Protein AF-A0A433ZZQ8-F1 (afdb_monomer)

Sequence (113 aa):
LVGGAIDGLVFSSAPEEPLIQMLLRTPGIRLVDFPQAEAYTRRLPFLSHVVLPRGIVDLASDNPSRDHRLIAPTATMVAREDLHPALVDLLVQAASQIHGGTGWFQQQGQFPS

Structure (mmCIF, N/CA/C/O backbone):
data_AF-A0A433ZZQ8-F1
#
_entry.id   AF-A0A433ZZQ8-F1
#
loop_
_atom_site.group_PDB
_atom_site.id
_atom_site.type_symbol
_atom_site.label_atom_id
_atom_site.label_alt_id
_atom_site.label_comp_id
_atom_site.label_asym_id
_atom_site.label_entity_id
_atom_site.label_seq_id
_atom_site.pdbx_PDB_ins_code
_atom_site.Cartn_x
_atom_site.Cartn_y
_atom_site.Cartn_z
_atom_sit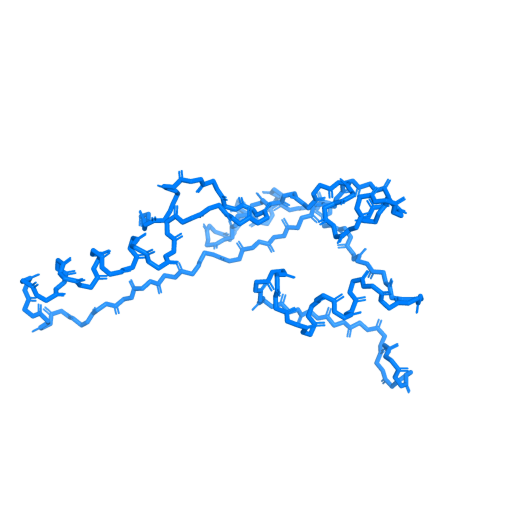e.occupancy
_atom_site.B_iso_or_equiv
_atom_site.auth_seq_id
_atom_site.auth_comp_id
_atom_site.auth_asym_id
_atom_site.auth_atom_id
_atom_site.pdbx_PDB_model_num
ATOM 1 N N . LEU A 1 1 ? 2.299 -11.379 -18.005 1.00 74.88 1 LEU A N 1
ATOM 2 C CA . LEU A 1 1 ? 3.167 -10.950 -16.894 1.00 74.88 1 LEU A CA 1
ATOM 3 C C . LEU A 1 1 ? 4.418 -11.816 -16.858 1.00 74.88 1 LEU A C 1
ATOM 5 O O . LEU A 1 1 ? 5.330 -11.428 -17.560 1.00 74.88 1 LEU A O 1
ATOM 9 N N . VAL A 1 2 ? 4.478 -12.994 -16.224 1.00 85.56 2 VAL A N 1
ATOM 10 C CA . VAL A 1 2 ? 5.682 -13.864 -16.354 1.00 85.56 2 VAL A CA 1
ATOM 11 C C . VAL A 1 2 ? 5.545 -14.884 -17.494 1.00 85.56 2 VAL A C 1
ATOM 13 O O . VAL A 1 2 ? 6.438 -15.013 -18.318 1.00 85.56 2 VAL A O 1
ATOM 16 N N . GLY A 1 3 ? 4.388 -15.541 -17.615 1.00 87.31 3 GLY A N 1
ATOM 17 C CA . GLY A 1 3 ? 4.091 -16.481 -18.712 1.00 87.31 3 GLY A CA 1
ATOM 18 C C . GLY A 1 3 ? 3.349 -15.872 -19.909 1.00 87.31 3 GLY A C 1
ATOM 19 O O . GLY A 1 3 ? 2.768 -16.606 -20.694 1.00 87.31 3 GLY A O 1
ATOM 20 N N . GLY A 1 4 ? 3.268 -14.540 -20.010 1.00 88.81 4 GLY A N 1
ATOM 21 C CA . GLY A 1 4 ? 2.613 -13.853 -21.140 1.00 88.81 4 GLY A CA 1
ATOM 22 C C . GLY A 1 4 ? 1.076 -13.925 -21.227 1.00 88.81 4 GLY A C 1
ATOM 23 O O . GLY A 1 4 ? 0.509 -13.248 -22.067 1.00 88.81 4 GLY A O 1
ATOM 24 N N . ALA A 1 5 ? 0.386 -14.670 -20.356 1.00 94.12 5 ALA A N 1
ATOM 25 C CA . ALA A 1 5 ? -1.069 -14.884 -20.468 1.00 94.12 5 ALA A CA 1
ATOM 26 C C . ALA A 1 5 ? -1.972 -13.719 -19.998 1.00 94.12 5 ALA A C 1
ATOM 28 O O . ALA A 1 5 ? -3.171 -13.736 -20.250 1.00 94.12 5 ALA A O 1
ATOM 29 N N . ILE A 1 6 ? -1.417 -12.741 -19.277 1.00 93.62 6 ILE A N 1
ATOM 30 C CA . ILE A 1 6 ? -2.132 -11.555 -18.774 1.00 93.62 6 ILE A CA 1
ATOM 31 C C . ILE A 1 6 ? -1.258 -10.311 -18.944 1.00 93.62 6 ILE A C 1
ATOM 33 O O . ILE A 1 6 ? -0.047 -10.391 -18.728 1.00 93.62 6 ILE A O 1
ATOM 37 N N . ASP A 1 7 ? -1.854 -9.167 -19.262 1.00 91.75 7 ASP A N 1
ATOM 38 C CA . ASP A 1 7 ? -1.112 -7.924 -19.541 1.00 91.75 7 ASP A CA 1
ATOM 39 C C . ASP A 1 7 ? -1.003 -6.988 -18.333 1.00 91.75 7 ASP A C 1
ATOM 41 O O . ASP A 1 7 ? -0.099 -6.158 -18.259 1.00 91.75 7 ASP A O 1
ATOM 45 N N . GLY A 1 8 ? -1.900 -7.140 -17.359 1.00 93.12 8 GLY A N 1
ATOM 46 C CA . GLY A 1 8 ? -1.970 -6.294 -16.175 1.00 93.12 8 GLY A CA 1
ATOM 47 C C . GLY A 1 8 ? -2.449 -7.066 -14.956 1.00 93.12 8 GLY A C 1
ATOM 48 O O . GLY A 1 8 ? -3.117 -8.093 -15.067 1.00 93.12 8 GLY A O 1
ATOM 49 N N . LEU A 1 9 ? -2.072 -6.565 -13.786 1.00 92.75 9 LEU A N 1
ATOM 50 C CA . LEU A 1 9 ? -2.426 -7.138 -12.498 1.00 92.75 9 LEU A CA 1
ATOM 51 C C . LEU A 1 9 ? -2.522 -6.018 -11.472 1.00 92.75 9 LEU A C 1
ATOM 53 O O . LEU A 1 9 ? -1.679 -5.123 -11.447 1.00 92.75 9 LEU A O 1
ATOM 57 N N . VAL A 1 10 ? -3.553 -6.083 -10.637 1.00 91.69 10 VAL A N 1
ATOM 58 C CA . VAL A 1 10 ? -3.759 -5.167 -9.517 1.00 91.69 10 VAL A CA 1
ATOM 59 C C . VAL A 1 10 ? -3.743 -6.000 -8.244 1.00 91.69 10 VAL A C 1
ATOM 61 O O . VAL A 1 10 ? -4.491 -6.969 -8.134 1.00 91.69 10 VAL A O 1
ATOM 64 N N . PHE A 1 11 ? -2.896 -5.619 -7.293 1.00 89.06 11 PHE A N 1
ATOM 65 C CA . PHE A 1 11 ? -2.822 -6.233 -5.973 1.00 89.06 11 PHE A CA 1
ATOM 66 C C . PHE A 1 11 ? -2.989 -5.175 -4.889 1.00 89.06 11 PHE A C 1
ATOM 68 O O . PHE A 1 11 ? -2.459 -4.073 -5.001 1.00 89.06 11 PHE A O 1
ATOM 75 N N . SER A 1 12 ? -3.682 -5.552 -3.818 1.00 88.38 12 SER A N 1
ATOM 76 C CA . SER A 1 12 ? -3.694 -4.828 -2.550 1.00 88.38 12 SER A CA 1
ATOM 77 C C . SER A 1 12 ? -2.923 -5.668 -1.537 1.00 88.38 12 SER A C 1
ATOM 79 O O . SER A 1 12 ? -3.501 -6.543 -0.898 1.00 88.38 12 SER A O 1
ATOM 81 N N . SER A 1 13 ? -1.610 -5.461 -1.462 1.00 87.69 13 SER A N 1
ATOM 82 C CA . SER A 1 13 ? -0.696 -6.230 -0.612 1.00 87.69 13 SER A CA 1
ATOM 83 C C . SER A 1 13 ? 0.450 -5.344 -0.132 1.00 87.69 13 SER A C 1
ATOM 85 O O . SER A 1 13 ? 0.735 -4.319 -0.755 1.00 87.69 13 SER A O 1
ATOM 87 N N . ALA A 1 14 ? 1.121 -5.746 0.949 1.00 86.50 1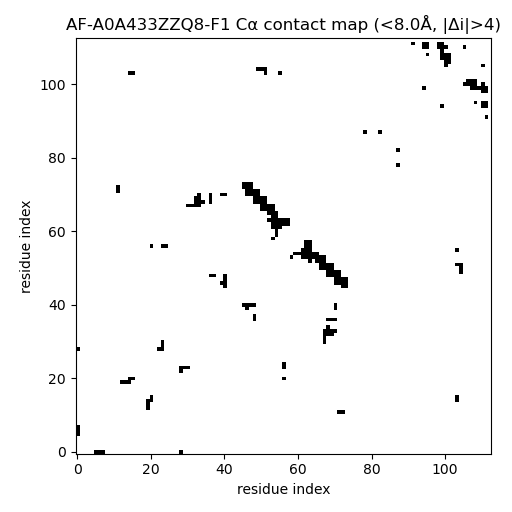4 ALA A N 1
ATOM 88 C CA . ALA A 1 14 ? 2.337 -5.077 1.394 1.00 86.50 14 ALA A CA 1
ATOM 89 C C . ALA A 1 14 ? 3.433 -5.193 0.317 1.00 86.50 14 ALA A C 1
ATOM 91 O O . ALA A 1 14 ? 3.552 -6.246 -0.323 1.00 86.50 14 ALA A O 1
ATOM 92 N N . PRO A 1 15 ? 4.220 -4.132 0.079 1.00 86.62 15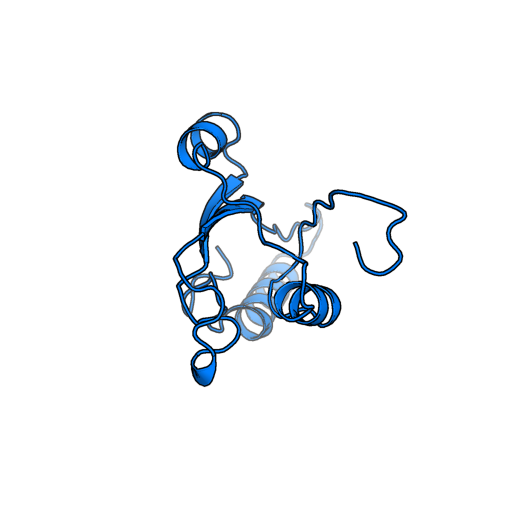 PRO A N 1
ATOM 93 C CA . PRO A 1 15 ? 5.237 -4.155 -0.962 1.00 86.62 15 PRO A CA 1
ATOM 94 C C . PRO A 1 15 ? 6.401 -5.103 -0.640 1.00 86.62 15 PRO A C 1
ATOM 96 O O . PRO A 1 15 ? 7.078 -5.567 -1.554 1.00 86.62 15 PRO A O 1
ATOM 99 N N . GLU A 1 16 ? 6.618 -5.435 0.632 1.00 84.88 16 GLU A N 1
ATOM 100 C CA . GLU A 1 16 ? 7.661 -6.347 1.104 1.00 84.88 16 GLU A CA 1
ATOM 101 C C . GLU A 1 16 ? 7.322 -7.835 0.881 1.00 84.88 16 GLU A C 1
ATOM 103 O O . GLU A 1 16 ? 8.204 -8.685 0.997 1.00 84.88 16 GLU A O 1
ATOM 108 N N . GLU A 1 17 ? 6.077 -8.166 0.517 1.00 91.44 17 GLU A N 1
ATOM 109 C CA . GLU A 1 17 ? 5.655 -9.548 0.267 1.00 91.44 17 GLU A CA 1
ATOM 110 C C . GLU A 1 17 ? 6.474 -10.206 -0.861 1.00 91.44 17 GLU A C 1
ATOM 112 O O . GLU A 1 17 ? 6.689 -9.577 -1.907 1.00 91.44 17 GLU A O 1
ATOM 117 N N . PRO A 1 18 ? 6.889 -11.487 -0.731 1.00 93.50 18 PRO A N 1
ATOM 118 C CA . PRO A 1 18 ? 7.807 -12.127 -1.677 1.00 93.50 18 PRO A CA 1
ATOM 119 C C . PRO A 1 18 ? 7.334 -12.089 -3.133 1.00 93.50 18 PRO A C 1
ATOM 121 O O . PRO A 1 18 ? 8.135 -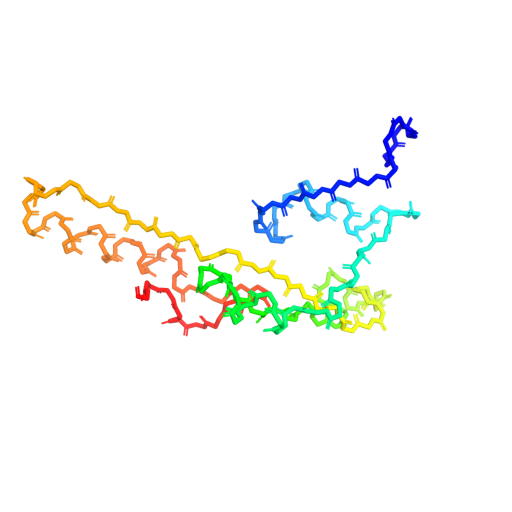11.887 -4.047 1.00 93.50 18 PRO A O 1
ATOM 124 N N . LEU A 1 19 ? 6.025 -12.241 -3.362 1.00 93.38 19 LEU A N 1
ATOM 125 C CA . LEU A 1 19 ? 5.442 -12.151 -4.700 1.00 93.38 19 LEU A CA 1
ATOM 126 C C . LEU A 1 19 ? 5.587 -10.740 -5.289 1.00 93.38 19 LEU A C 1
ATOM 128 O O . LEU A 1 19 ? 5.936 -10.599 -6.461 1.00 93.38 19 LEU A O 1
ATOM 132 N N . ILE A 1 20 ? 5.338 -9.699 -4.490 1.00 93.88 20 ILE A N 1
ATOM 133 C CA . ILE A 1 20 ? 5.443 -8.307 -4.939 1.00 93.88 20 ILE A CA 1
ATOM 134 C C . ILE A 1 20 ? 6.907 -7.953 -5.212 1.00 93.88 20 ILE A C 1
ATOM 136 O O . ILE A 1 20 ? 7.209 -7.408 -6.273 1.00 93.88 20 ILE A O 1
ATOM 140 N N . GLN A 1 21 ? 7.827 -8.364 -4.334 1.00 93.19 21 GLN A N 1
ATOM 141 C CA . GLN A 1 21 ? 9.272 -8.216 -4.539 1.00 93.19 21 GLN A CA 1
ATOM 142 C C . GLN A 1 21 ? 9.748 -8.880 -5.831 1.00 93.19 21 GLN A C 1
ATOM 144 O O . GLN A 1 21 ? 10.475 -8.268 -6.615 1.00 93.19 21 GLN A O 1
ATOM 149 N N . MET A 1 22 ? 9.312 -10.118 -6.079 1.00 95.00 22 MET A N 1
ATOM 150 C CA . MET A 1 22 ? 9.629 -10.834 -7.311 1.00 95.00 22 MET A CA 1
ATOM 151 C C . MET A 1 22 ? 9.144 -10.047 -8.534 1.00 95.00 22 MET A C 1
ATOM 153 O O . MET A 1 22 ? 9.921 -9.834 -9.464 1.00 95.00 22 MET A O 1
ATOM 157 N N . LEU A 1 23 ? 7.894 -9.572 -8.540 1.00 94.25 23 LEU A N 1
ATOM 158 C CA . LEU A 1 23 ? 7.335 -8.819 -9.668 1.00 94.25 23 LEU A CA 1
ATOM 159 C C . LEU A 1 23 ? 8.062 -7.486 -9.903 1.00 94.25 23 LEU A C 1
ATOM 161 O O . LEU A 1 23 ? 8.385 -7.182 -11.048 1.00 94.25 23 LEU A O 1
ATOM 165 N N . LEU A 1 24 ? 8.373 -6.727 -8.846 1.00 93.50 24 LEU A N 1
ATOM 166 C CA . LEU A 1 24 ? 9.096 -5.447 -8.936 1.00 93.50 24 LEU A CA 1
ATOM 167 C C . LEU A 1 24 ? 10.545 -5.598 -9.432 1.00 93.50 24 LEU A C 1
ATOM 169 O O . LEU A 1 24 ? 11.125 -4.639 -9.943 1.00 93.50 24 LEU A O 1
ATOM 173 N N . ARG A 1 25 ? 11.133 -6.793 -9.293 1.00 94.00 25 ARG A N 1
ATOM 174 C CA . ARG A 1 25 ? 12.487 -7.122 -9.769 1.00 94.00 25 ARG A CA 1
ATOM 175 C C . ARG A 1 25 ? 12.502 -7.880 -11.100 1.00 94.00 25 ARG A C 1
ATOM 177 O O . ARG A 1 25 ? 13.573 -8.068 -11.671 1.00 94.00 25 ARG A O 1
ATOM 184 N N . THR A 1 26 ? 11.353 -8.334 -11.600 1.00 94.56 26 THR A N 1
ATOM 185 C CA . THR A 1 26 ? 11.292 -9.137 -12.828 1.00 94.56 26 THR A CA 1
ATOM 186 C C . THR A 1 26 ? 11.477 -8.244 -14.060 1.00 94.56 26 THR A C 1
ATOM 188 O O . THR A 1 26 ? 10.668 -7.338 -14.282 1.00 94.56 26 THR A O 1
ATOM 191 N N . PRO A 1 27 ? 12.482 -8.507 -14.918 1.00 90.38 27 PRO A N 1
ATOM 192 C CA . PRO A 1 27 ? 12.674 -7.744 -16.146 1.00 90.38 27 PRO A CA 1
ATOM 193 C C . PRO A 1 27 ? 11.433 -7.760 -17.044 1.00 90.38 27 PRO A C 1
ATOM 195 O O . PRO A 1 27 ? 10.784 -8.788 -17.224 1.00 90.38 27 PRO A O 1
ATOM 198 N N . GLY A 1 28 ? 11.105 -6.608 -17.627 1.00 90.44 28 GLY A N 1
ATOM 199 C CA . GLY A 1 28 ? 9.932 -6.450 -18.493 1.00 90.44 28 GLY A CA 1
ATOM 200 C C . GLY A 1 28 ? 8.616 -6.200 -17.749 1.00 90.44 28 GLY A C 1
ATOM 201 O O . GLY A 1 28 ? 7.660 -5.743 -18.377 1.00 90.44 28 GLY A O 1
ATOM 202 N N . ILE A 1 29 ? 8.568 -6.401 -16.428 1.00 93.44 29 ILE A N 1
ATOM 203 C CA . ILE A 1 29 ? 7.446 -5.966 -15.589 1.00 93.44 29 ILE A CA 1
ATOM 204 C C . ILE A 1 29 ? 7.675 -4.512 -15.182 1.00 93.44 29 ILE A C 1
ATOM 206 O O . ILE A 1 29 ? 8.786 -4.105 -14.851 1.00 93.44 29 ILE A O 1
ATOM 210 N N . ARG A 1 30 ? 6.619 -3.699 -15.251 1.00 91.12 30 ARG A N 1
ATOM 211 C CA . ARG A 1 30 ? 6.665 -2.283 -14.882 1.00 91.12 30 ARG A CA 1
ATOM 212 C C . ARG A 1 30 ? 5.538 -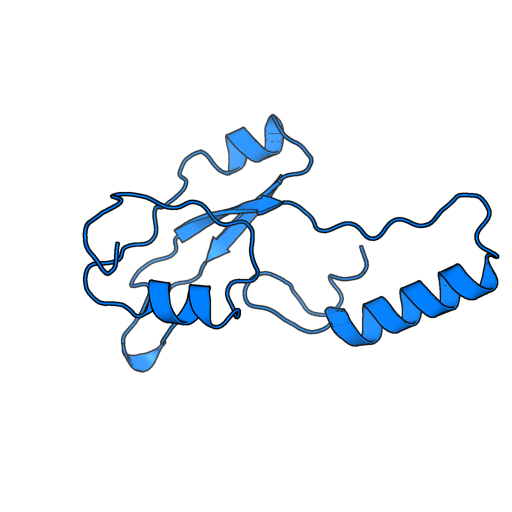1.951 -13.927 1.00 91.12 30 ARG A C 1
ATOM 214 O O . ARG A 1 30 ? 4.404 -2.382 -14.130 1.00 91.12 30 ARG A O 1
ATOM 221 N N . LEU A 1 31 ? 5.858 -1.134 -12.932 1.00 93.25 31 LEU A N 1
ATOM 222 C CA . LEU A 1 31 ? 4.867 -0.554 -12.045 1.00 93.25 31 LEU A CA 1
ATOM 223 C C . LEU A 1 31 ? 4.123 0.578 -12.764 1.00 93.25 31 LEU A C 1
ATOM 225 O O . LEU A 1 31 ? 4.736 1.455 -13.380 1.00 93.25 31 LEU A O 1
ATOM 229 N N . VAL A 1 32 ? 2.796 0.561 -12.682 1.00 93.19 32 VAL A N 1
ATOM 230 C CA . VAL A 1 32 ? 1.948 1.634 -13.209 1.00 93.19 32 VAL A CA 1
ATOM 231 C C . VAL A 1 32 ? 1.896 2.763 -12.182 1.00 93.19 32 VAL A C 1
ATOM 233 O O . VAL A 1 32 ? 1.629 2.538 -11.008 1.00 93.19 32 VAL A O 1
ATOM 236 N N . ASP A 1 33 ? 2.188 3.980 -12.631 1.00 95.19 33 ASP A N 1
ATOM 237 C CA . ASP A 1 33 ? 2.007 5.204 -11.844 1.00 95.19 33 ASP A CA 1
ATOM 238 C C . ASP A 1 33 ? 0.518 5.581 -11.819 1.00 95.19 33 ASP A C 1
ATOM 240 O O . ASP A 1 33 ? -0.188 5.332 -12.798 1.00 95.19 33 ASP A O 1
ATOM 244 N N . PHE A 1 34 ? 0.043 6.188 -10.731 1.00 95.81 34 PHE A N 1
ATOM 245 C CA . PHE A 1 34 ? -1.363 6.536 -10.511 1.00 95.81 34 PHE A CA 1
ATOM 246 C C . PHE A 1 34 ? -1.529 8.068 -10.430 1.00 95.81 34 PHE A C 1
ATOM 248 O O . PHE A 1 34 ? -1.591 8.637 -9.337 1.00 95.81 34 PHE A O 1
ATOM 255 N N . PRO A 1 35 ? -1.594 8.794 -11.569 1.00 96.50 35 PRO A N 1
ATOM 256 C CA . PRO A 1 35 ? -1.536 10.257 -11.577 1.00 96.50 35 PRO A CA 1
ATOM 257 C C . PRO A 1 35 ? -2.692 10.925 -10.836 1.00 96.50 35 PRO A C 1
ATOM 259 O O . PRO A 1 35 ? -2.530 12.017 -10.302 1.00 96.50 35 PRO A O 1
ATOM 262 N N . GLN A 1 36 ? -3.858 10.275 -10.806 1.00 96.94 36 GLN A N 1
ATOM 263 C CA . GLN A 1 36 ? -5.052 10.782 -10.138 1.00 96.94 36 GLN A CA 1
ATOM 264 C C . GLN A 1 36 ? -5.169 10.340 -8.670 1.00 96.94 36 GLN A C 1
ATOM 266 O O . GLN A 1 36 ? -6.261 10.464 -8.118 1.00 96.94 36 GLN A O 1
ATOM 271 N N . ALA A 1 37 ? -4.110 9.826 -8.031 1.00 96.50 37 ALA A N 1
ATOM 272 C CA . ALA A 1 37 ? -4.181 9.283 -6.668 1.00 96.50 37 ALA A CA 1
ATOM 273 C C . ALA A 1 37 ? -4.926 10.213 -5.690 1.00 96.50 37 ALA A C 1
ATOM 275 O O . ALA A 1 37 ? -5.869 9.777 -5.036 1.00 96.50 37 ALA A O 1
ATOM 276 N N . GLU A 1 38 ? -4.622 11.514 -5.684 1.00 96.12 38 GLU A N 1
ATOM 277 C CA . GLU A 1 38 ? -5.321 12.493 -4.834 1.00 96.12 38 GLU A CA 1
ATOM 278 C C . GLU A 1 38 ? -6.816 12.661 -5.149 1.00 96.12 38 GLU A C 1
ATOM 280 O O . GLU A 1 38 ? -7.632 12.885 -4.257 1.00 96.12 38 GLU A O 1
ATOM 285 N N . ALA A 1 39 ? -7.215 12.571 -6.419 1.00 97.62 39 ALA A N 1
ATOM 286 C CA . ALA A 1 39 ? -8.629 12.653 -6.777 1.00 97.62 39 ALA A CA 1
ATOM 287 C C . ALA A 1 39 ? -9.392 11.417 -6.277 1.00 97.62 39 ALA A C 1
ATOM 289 O O . ALA A 1 39 ? -10.545 11.530 -5.854 1.00 97.62 39 ALA A O 1
ATOM 290 N N . TYR A 1 40 ? -8.740 10.250 -6.295 1.00 95.75 40 TYR A N 1
ATOM 291 C CA . TYR A 1 40 ? -9.301 9.018 -5.751 1.00 95.75 40 TYR A CA 1
ATOM 292 C C . TYR A 1 40 ? -9.464 9.094 -4.236 1.00 95.75 40 TYR A C 1
ATOM 294 O O . TYR A 1 40 ? -10.549 8.777 -3.761 1.00 95.75 40 TYR A O 1
ATOM 302 N N . THR A 1 41 ? -8.473 9.579 -3.483 1.00 94.88 41 THR A N 1
ATOM 303 C CA . THR A 1 41 ? -8.591 9.686 -2.014 1.00 94.88 41 THR A CA 1
ATOM 304 C C . THR A 1 41 ? -9.697 10.646 -1.576 1.00 94.88 41 THR A C 1
ATOM 306 O O . THR A 1 41 ? -10.373 10.402 -0.581 1.00 94.88 41 THR A O 1
ATOM 309 N N . ARG A 1 42 ? -9.969 11.704 -2.352 1.00 95.50 42 ARG A N 1
ATOM 310 C CA . ARG A 1 42 ? -11.103 12.611 -2.092 1.00 95.50 42 ARG A CA 1
ATOM 311 C C . ARG A 1 42 ? -12.469 11.977 -2.358 1.00 95.50 42 ARG A C 1
ATOM 313 O O . ARG A 1 42 ? -13.451 12.378 -1.742 1.00 95.50 42 ARG A O 1
ATOM 320 N N . ARG A 1 43 ? -12.555 11.037 -3.305 1.00 96.88 43 ARG A N 1
ATOM 321 C CA . ARG A 1 43 ? -13.807 10.339 -3.655 1.00 96.88 43 ARG A CA 1
ATOM 322 C C . ARG A 1 43 ? -14.034 9.071 -2.840 1.00 96.88 43 ARG A C 1
ATOM 324 O O . ARG A 1 43 ? -15.179 8.691 -2.629 1.00 96.88 43 ARG A O 1
ATOM 331 N N . LEU A 1 44 ? -12.956 8.424 -2.417 1.00 95.38 44 LEU A N 1
ATOM 332 C CA . LEU A 1 44 ? -12.936 7.161 -1.692 1.00 95.38 44 LEU A CA 1
ATOM 333 C C . LEU A 1 44 ? -12.098 7.360 -0.419 1.00 95.38 44 LEU A C 1
ATOM 335 O O . LEU A 1 44 ? -10.900 7.084 -0.436 1.00 95.38 44 LEU A O 1
ATOM 339 N N . PRO A 1 45 ? -12.709 7.838 0.683 1.00 90.06 45 PRO A N 1
ATOM 340 C CA . PRO A 1 45 ? -11.985 8.232 1.899 1.00 90.06 45 PRO A CA 1
ATOM 341 C C . PRO A 1 45 ? -11.216 7.105 2.602 1.00 90.06 45 PRO A C 1
ATOM 343 O O . PRO A 1 45 ? -10.385 7.374 3.459 1.00 90.06 45 PRO A O 1
ATOM 346 N N . PHE A 1 46 ? -11.488 5.845 2.254 1.00 89.12 46 PHE A N 1
ATOM 347 C CA . PHE A 1 46 ? -10.749 4.679 2.748 1.00 89.12 46 PHE A CA 1
ATOM 348 C C . PHE A 1 46 ? -9.418 4.442 2.012 1.00 89.12 46 PHE A C 1
ATOM 350 O O . PHE A 1 46 ? -8.678 3.522 2.361 1.00 89.12 46 PHE A O 1
ATOM 357 N N . LEU A 1 47 ? -9.129 5.225 0.967 1.00 93.00 47 LEU A N 1
ATOM 358 C CA . LEU A 1 47 ? -7.853 5.209 0.264 1.00 93.00 47 LEU A CA 1
ATOM 359 C C . LEU A 1 47 ? -6.943 6.325 0.769 1.00 93.00 47 LEU A C 1
ATOM 361 O O . LEU A 1 47 ? -7.363 7.462 0.983 1.00 93.00 47 LEU A O 1
ATOM 365 N N . SER A 1 48 ? -5.659 6.007 0.832 1.00 91.31 48 SER A N 1
ATOM 366 C CA . SER A 1 48 ? -4.567 6.948 1.036 1.00 91.31 48 SER A CA 1
ATOM 367 C C . SER A 1 48 ? -3.748 7.097 -0.247 1.00 91.31 48 SER A C 1
ATOM 369 O O . SER A 1 48 ? -3.667 6.178 -1.066 1.00 91.31 48 SER A O 1
ATOM 371 N N . HIS A 1 49 ? -3.157 8.276 -0.434 1.00 94.19 49 HIS A N 1
ATOM 372 C CA . HIS A 1 49 ? -2.166 8.517 -1.476 1.00 94.19 49 HIS A CA 1
ATOM 373 C C . HIS A 1 49 ? -0.807 8.187 -0.871 1.00 94.19 49 HIS A C 1
ATOM 375 O O . HIS A 1 49 ? -0.415 8.798 0.122 1.00 94.19 49 HIS A O 1
ATOM 381 N N . VAL A 1 50 ? -0.108 7.226 -1.468 1.00 93.06 50 VAL A N 1
ATOM 382 C CA . VAL A 1 50 ? 1.248 6.851 -1.064 1.00 93.06 50 VAL A CA 1
ATOM 383 C C . VAL A 1 50 ? 2.194 6.997 -2.243 1.00 93.06 50 VAL A C 1
ATOM 385 O O . VAL A 1 50 ? 1.802 6.843 -3.402 1.00 93.06 50 VAL A O 1
ATOM 388 N N . VAL A 1 51 ? 3.450 7.302 -1.942 1.00 94.31 51 VAL A N 1
ATOM 389 C CA . VAL A 1 51 ? 4.516 7.400 -2.937 1.00 94.31 51 VAL A CA 1
ATOM 390 C C . VAL A 1 51 ? 5.490 6.264 -2.684 1.00 94.31 51 VAL A C 1
ATOM 392 O O . VAL A 1 51 ? 5.952 6.100 -1.560 1.00 94.31 51 VAL A O 1
ATOM 395 N N . LEU A 1 52 ? 5.788 5.484 -3.721 1.00 94.44 52 LEU A N 1
ATOM 396 C CA . LEU A 1 52 ? 6.892 4.532 -3.725 1.00 94.44 52 LEU A CA 1
ATOM 397 C C . LEU A 1 52 ? 8.155 5.281 -4.176 1.00 94.44 52 LEU A C 1
ATOM 399 O O . LEU A 1 52 ? 8.221 5.649 -5.355 1.00 94.44 52 LEU A O 1
ATOM 403 N N . PRO A 1 53 ? 9.126 5.536 -3.283 1.00 94.56 53 PRO A N 1
ATOM 404 C CA . PRO A 1 53 ? 10.294 6.339 -3.622 1.00 94.56 53 PRO A CA 1
ATOM 405 C C . PRO A 1 53 ? 11.223 5.636 -4.615 1.00 94.56 53 PRO A C 1
ATOM 407 O O . PRO A 1 53 ? 11.355 4.408 -4.615 1.00 94.56 53 PRO A O 1
ATOM 410 N N . ARG A 1 54 ? 11.925 6.429 -5.423 1.00 96.25 54 ARG A N 1
ATOM 411 C CA . ARG A 1 54 ? 13.036 5.980 -6.265 1.00 96.25 54 ARG A CA 1
ATOM 412 C C . ARG A 1 54 ? 14.041 5.146 -5.459 1.00 96.25 54 ARG A C 1
ATOM 414 O O . ARG A 1 54 ? 14.433 5.525 -4.359 1.00 96.25 54 ARG A O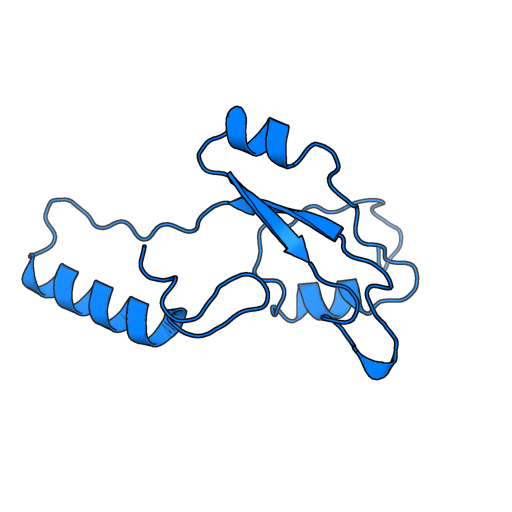 1
ATOM 421 N N . GLY A 1 55 ? 14.466 4.016 -6.019 1.00 95.12 55 GLY A N 1
ATOM 422 C CA . GLY A 1 55 ? 15.497 3.150 -5.442 1.00 95.12 55 GLY A CA 1
ATOM 423 C C . GLY A 1 55 ? 15.066 2.302 -4.239 1.00 95.12 55 GLY A C 1
ATOM 424 O O . GLY A 1 55 ? 15.878 1.526 -3.746 1.00 95.12 55 GLY A O 1
ATOM 425 N N . ILE A 1 56 ? 13.822 2.400 -3.749 1.00 93.88 56 ILE A N 1
ATOM 426 C CA . ILE A 1 56 ? 13.410 1.668 -2.536 1.00 93.88 56 ILE A CA 1
ATOM 427 C C . ILE A 1 56 ? 13.377 0.141 -2.722 1.00 93.88 56 ILE A C 1
ATOM 429 O O . ILE A 1 56 ? 13.574 -0.600 -1.763 1.00 93.88 56 ILE A O 1
ATOM 433 N N . VAL A 1 57 ? 13.15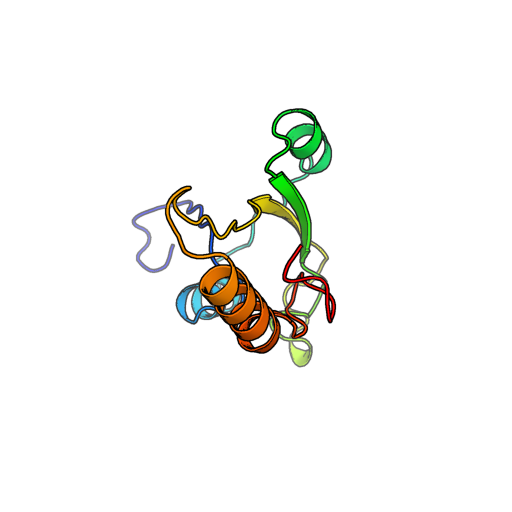4 -0.342 -3.952 1.00 93.50 57 VAL A N 1
ATOM 434 C CA . VAL A 1 57 ? 13.177 -1.783 -4.253 1.00 93.50 57 VAL A CA 1
ATOM 435 C C . VAL A 1 57 ? 14.617 -2.278 -4.272 1.00 93.50 57 VAL A C 1
ATOM 437 O O . VAL A 1 57 ? 14.928 -3.315 -3.690 1.00 93.50 57 VAL A O 1
ATOM 440 N N . ASP A 1 58 ? 15.496 -1.548 -4.952 1.00 92.94 58 ASP A N 1
ATOM 441 C CA . ASP A 1 58 ? 16.920 -1.839 -5.028 1.00 92.94 58 ASP A CA 1
ATOM 442 C C . ASP A 1 58 ? 17.697 -0.554 -5.335 1.00 92.94 58 ASP A C 1
ATOM 444 O O . ASP A 1 58 ? 17.705 -0.063 -6.465 1.00 92.94 58 ASP A O 1
ATOM 448 N N . LEU A 1 59 ? 18.367 -0.020 -4.313 1.00 94.62 59 LEU A N 1
ATOM 449 C CA . LEU A 1 59 ? 19.069 1.257 -4.399 1.00 94.62 59 LEU A CA 1
ATOM 450 C C . LEU A 1 59 ? 20.302 1.187 -5.306 1.00 94.62 59 LEU A C 1
ATOM 452 O O . LEU A 1 59 ? 20.630 2.167 -5.969 1.00 94.62 59 LEU A O 1
ATOM 456 N N . ALA A 1 60 ? 20.979 0.036 -5.356 1.00 96.00 60 ALA A N 1
ATOM 457 C CA . ALA A 1 60 ? 22.191 -0.133 -6.155 1.00 96.00 60 ALA A CA 1
ATOM 458 C C . ALA A 1 60 ? 21.881 -0.102 -7.656 1.00 96.00 60 ALA A C 1
ATOM 460 O O . ALA A 1 60 ? 22.647 0.457 -8.439 1.00 96.00 60 ALA A O 1
ATOM 461 N N . SER A 1 61 ? 20.746 -0.683 -8.042 1.00 94.75 61 SER A N 1
ATOM 462 C CA . SER A 1 61 ? 20.248 -0.657 -9.422 1.00 94.75 61 SER A CA 1
ATOM 463 C C . SER A 1 61 ? 19.352 0.543 -9.745 1.00 94.75 61 SER A C 1
ATOM 465 O O . SER A 1 61 ? 18.895 0.655 -10.881 1.00 94.75 61 SER A O 1
ATOM 467 N N . ASP A 1 62 ? 19.105 1.426 -8.771 1.00 95.12 62 ASP A N 1
ATOM 468 C CA . ASP A 1 62 ? 18.168 2.544 -8.885 1.00 95.12 62 ASP A CA 1
ATOM 469 C C . ASP A 1 62 ? 16.761 2.097 -9.328 1.00 95.12 62 ASP A C 1
ATOM 471 O O . ASP A 1 62 ? 16.170 2.628 -10.267 1.00 95.12 62 ASP A O 1
ATOM 475 N N . ASN A 1 63 ? 16.230 1.065 -8.669 1.00 93.56 63 ASN A N 1
ATOM 476 C CA . ASN A 1 63 ? 14.911 0.505 -8.947 1.00 93.56 63 ASN A CA 1
ATOM 477 C C . ASN A 1 63 ? 13.928 0.823 -7.800 1.00 93.56 63 ASN A C 1
ATOM 479 O O . ASN A 1 63 ? 14.213 0.482 -6.649 1.00 93.56 63 ASN A O 1
ATOM 483 N N . PRO A 1 64 ? 12.757 1.430 -8.069 1.00 94.56 64 PRO A N 1
ATOM 484 C CA . PRO A 1 64 ? 12.358 2.042 -9.340 1.00 94.56 64 PRO A CA 1
ATOM 485 C C . PRO A 1 64 ? 13.206 3.280 -9.653 1.00 94.56 64 PRO A C 1
ATOM 487 O O . PRO A 1 64 ? 13.664 3.953 -8.739 1.00 94.56 64 PRO A O 1
ATOM 490 N N . SER A 1 65 ? 13.364 3.630 -10.932 1.00 94.81 65 SER A N 1
ATOM 491 C CA . SER A 1 65 ? 14.224 4.751 -11.366 1.00 94.81 65 SER A CA 1
ATOM 492 C C . SER A 1 65 ? 13.608 6.140 -11.155 1.00 94.81 65 SER A C 1
ATOM 494 O O . SER A 1 65 ? 14.173 7.160 -11.553 1.00 94.81 65 SER A O 1
ATOM 496 N N . ARG A 1 66 ? 12.398 6.190 -10.593 1.00 95.81 66 ARG A N 1
ATOM 497 C CA . ARG A 1 66 ? 11.651 7.398 -10.241 1.00 95.81 66 ARG A CA 1
ATOM 498 C C . ARG A 1 66 ? 10.623 7.072 -9.167 1.00 95.81 66 ARG A C 1
ATOM 500 O O . ARG A 1 66 ? 10.269 5.910 -8.983 1.00 95.81 66 ARG A O 1
ATOM 507 N N . ASP A 1 67 ? 10.082 8.113 -8.555 1.00 96.56 67 ASP A N 1
ATOM 508 C CA . ASP A 1 67 ? 8.943 7.982 -7.659 1.00 96.56 67 ASP A CA 1
ATOM 509 C C . ASP A 1 67 ? 7.685 7.547 -8.429 1.00 96.56 67 ASP A C 1
ATOM 511 O O . ASP A 1 67 ? 7.414 8.018 -9.544 1.00 96.56 67 ASP A O 1
ATOM 515 N N . HIS A 1 68 ? 6.897 6.668 -7.814 1.00 96.25 68 HIS A N 1
ATOM 516 C CA . HIS A 1 68 ? 5.587 6.250 -8.310 1.00 96.25 68 HIS A CA 1
ATOM 517 C C . HIS A 1 68 ? 4.494 6.649 -7.324 1.00 96.25 68 HIS A C 1
ATOM 519 O O . HIS A 1 68 ? 4.567 6.320 -6.143 1.00 96.25 68 HIS A O 1
ATOM 525 N N . ARG A 1 69 ? 3.450 7.318 -7.817 1.00 96.69 69 ARG A N 1
ATOM 526 C CA . ARG A 1 69 ? 2.238 7.598 -7.042 1.00 96.69 69 ARG A CA 1
ATOM 527 C C . ARG A 1 69 ? 1.352 6.373 -7.086 1.00 96.69 69 ARG A C 1
ATOM 529 O O . ARG A 1 69 ? 1.138 5.805 -8.155 1.00 96.69 69 ARG A O 1
ATOM 536 N N . LEU A 1 70 ? 0.826 5.989 -5.937 1.00 95.31 70 LEU A N 1
ATOM 537 C CA . LEU A 1 70 ? -0.034 4.830 -5.771 1.00 95.31 70 LEU A CA 1
ATOM 538 C C . LEU A 1 70 ? -1.204 5.186 -4.853 1.00 95.31 70 LEU A C 1
ATOM 540 O O . LEU A 1 70 ? -1.221 6.218 -4.178 1.00 95.31 70 LEU A O 1
ATOM 544 N N . ILE A 1 71 ? -2.187 4.296 -4.823 1.00 94.38 71 ILE A N 1
ATOM 545 C CA . ILE A 1 71 ? -3.270 4.319 -3.845 1.00 94.38 71 ILE A CA 1
ATOM 546 C C . ILE A 1 71 ? -3.142 3.094 -2.949 1.00 94.38 71 ILE A C 1
ATOM 548 O O . ILE A 1 71 ? -2.853 2.001 -3.436 1.00 94.38 71 ILE A O 1
ATOM 552 N N . ALA A 1 72 ? -3.366 3.275 -1.653 1.00 92.06 72 ALA A N 1
ATOM 553 C CA . ALA A 1 72 ? -3.345 2.188 -0.684 1.00 92.06 72 ALA A CA 1
ATOM 554 C C . ALA A 1 72 ? -4.617 2.227 0.172 1.00 92.06 72 ALA A C 1
ATOM 556 O O . ALA A 1 72 ? -4.925 3.280 0.740 1.00 92.06 72 ALA A O 1
ATOM 557 N N . PRO A 1 73 ? -5.374 1.120 0.276 1.00 89.69 73 PRO A N 1
ATOM 558 C CA . PRO A 1 73 ? -6.434 1.026 1.266 1.00 89.69 73 PRO A CA 1
ATOM 559 C C . PRO A 1 73 ? -5.836 0.965 2.672 1.00 89.69 73 PRO A C 1
ATOM 561 O O . PRO A 1 73 ? -4.780 0.367 2.887 1.00 89.69 73 PRO A O 1
ATOM 564 N N . THR A 1 74 ? -6.531 1.554 3.639 1.00 78.88 74 THR A N 1
ATOM 565 C CA . THR A 1 74 ? -6.167 1.414 5.052 1.00 78.88 74 THR A CA 1
ATOM 566 C C . THR A 1 74 ? -6.632 0.052 5.562 1.00 78.88 74 THR A C 1
ATOM 568 O O . THR A 1 74 ? -7.822 -0.258 5.517 1.00 78.88 74 THR A O 1
ATOM 571 N N . ALA A 1 75 ? -5.703 -0.772 6.050 1.00 79.94 75 ALA A N 1
ATOM 572 C CA . ALA A 1 75 ? -6.054 -1.996 6.760 1.00 79.94 75 ALA A CA 1
ATOM 573 C C . ALA A 1 75 ? -6.627 -1.638 8.138 1.00 79.94 75 ALA A C 1
ATOM 575 O O . ALA A 1 75 ? -6.004 -0.898 8.898 1.00 79.94 75 ALA A O 1
ATOM 576 N N . THR A 1 76 ? -7.808 -2.162 8.465 1.00 82.12 76 THR A N 1
ATOM 577 C CA . THR A 1 76 ? -8.495 -1.881 9.731 1.00 82.12 76 THR A CA 1
ATOM 578 C C . THR A 1 76 ? -8.697 -3.172 10.509 1.00 82.12 76 THR A C 1
ATOM 580 O O . THR A 1 76 ? -9.215 -4.153 9.976 1.00 82.12 76 THR A O 1
ATOM 583 N N . MET A 1 77 ? -8.311 -3.164 11.785 1.00 86.81 77 MET A N 1
ATOM 584 C CA . MET A 1 77 ? -8.659 -4.223 12.727 1.00 86.81 77 MET A CA 1
ATOM 585 C C . MET A 1 77 ? -10.009 -3.892 13.359 1.00 86.81 77 MET A C 1
ATOM 587 O O . MET A 1 77 ? -10.207 -2.794 13.872 1.00 86.81 77 MET A O 1
ATOM 591 N N . VAL A 1 78 ? -10.937 -4.844 13.321 1.00 90.88 78 VAL A N 1
ATOM 592 C CA . VAL A 1 78 ? -12.276 -4.694 13.898 1.00 90.88 78 VAL A CA 1
ATOM 593 C C . VAL A 1 78 ? -12.519 -5.781 14.935 1.00 90.88 78 VAL A C 1
ATOM 595 O O . VAL A 1 78 ? -12.099 -6.926 14.763 1.00 90.88 78 VAL A O 1
ATOM 598 N N . ALA A 1 79 ? -13.205 -5.419 16.013 1.00 92.06 79 ALA A N 1
ATOM 599 C CA . ALA A 1 79 ? -13.636 -6.335 17.059 1.00 92.06 79 ALA A CA 1
ATOM 600 C C . ALA A 1 79 ? -15.165 -6.341 17.136 1.00 92.06 79 ALA A C 1
ATOM 602 O O . ALA A 1 79 ? -15.821 -5.371 16.758 1.00 92.06 79 ALA A O 1
ATOM 603 N N . ARG A 1 80 ? -15.736 -7.446 17.620 1.00 95.38 80 ARG A N 1
ATOM 604 C CA . ARG A 1 80 ? -17.169 -7.496 17.924 1.00 95.38 80 ARG A CA 1
ATOM 605 C C . ARG 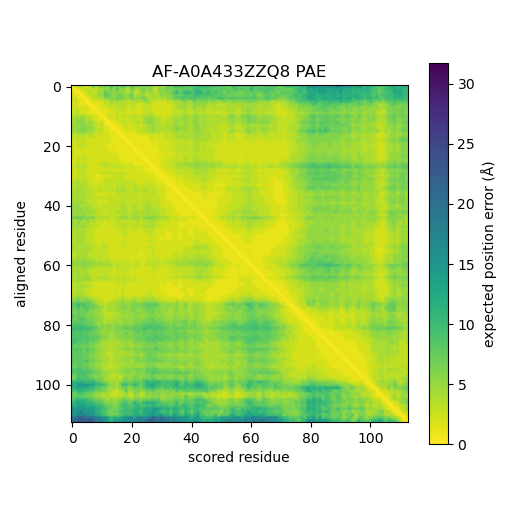A 1 80 ? -17.483 -6.598 19.118 1.00 95.38 80 ARG A C 1
ATOM 607 O O . ARG A 1 80 ? -16.656 -6.458 20.015 1.00 95.38 80 ARG A O 1
ATOM 614 N N . GLU A 1 81 ? -18.700 -6.065 19.147 1.00 94.81 81 GLU A N 1
ATOM 615 C CA . GLU A 1 81 ? -19.185 -5.201 20.233 1.00 94.81 81 GLU A CA 1
ATOM 616 C C . GLU A 1 81 ? -19.203 -5.902 21.601 1.00 94.81 81 GLU A C 1
ATOM 618 O O . GLU A 1 81 ? -19.110 -5.244 22.633 1.00 94.81 81 GLU A O 1
ATOM 623 N N . ASP A 1 82 ? -19.290 -7.235 21.619 1.00 96.62 82 ASP A N 1
ATOM 624 C CA . ASP A 1 82 ? -19.318 -8.054 22.833 1.00 96.62 82 ASP A CA 1
ATOM 625 C C . ASP A 1 82 ? -17.927 -8.462 23.347 1.00 96.62 82 ASP A C 1
ATOM 627 O O . ASP A 1 82 ? -17.817 -9.179 24.346 1.00 96.62 82 ASP A O 1
ATOM 631 N N . LEU A 1 83 ? -16.848 -8.023 22.688 1.00 96.88 83 LEU A N 1
ATOM 632 C CA . LEU A 1 83 ? -15.496 -8.330 23.132 1.00 96.88 83 LEU A CA 1
ATOM 633 C C . LEU A 1 83 ? -15.165 -7.555 24.412 1.00 96.88 83 LEU A C 1
ATOM 635 O O . LEU A 1 83 ? -15.269 -6.332 24.473 1.00 96.88 83 LEU A O 1
ATOM 639 N N . HIS A 1 84 ? -14.710 -8.278 25.437 1.00 97.38 84 HIS A N 1
ATOM 640 C CA . HIS A 1 84 ? -14.367 -7.683 26.724 1.00 97.38 84 HIS A CA 1
ATOM 641 C C . HIS A 1 84 ? -13.299 -6.573 26.566 1.00 97.38 84 HIS A C 1
ATOM 643 O O . HIS A 1 84 ? -12.255 -6.847 25.967 1.00 97.38 84 HIS A O 1
ATOM 649 N N . PRO A 1 85 ? -13.472 -5.370 27.155 1.00 94.75 85 PRO A N 1
ATOM 650 C CA . PRO A 1 85 ? -12.557 -4.236 26.960 1.00 94.75 85 PRO A CA 1
ATOM 651 C C . PRO A 1 85 ? -11.082 -4.549 27.248 1.00 94.75 85 PRO A C 1
ATOM 653 O O . PRO A 1 85 ? -10.212 -4.211 26.458 1.00 94.75 85 PRO A O 1
ATOM 656 N N . ALA A 1 86 ? -10.797 -5.307 28.311 1.00 96.31 86 ALA A N 1
ATOM 657 C CA . ALA A 1 86 ? -9.424 -5.725 28.620 1.00 96.31 86 ALA A CA 1
ATOM 658 C C . ALA A 1 86 ? -8.755 -6.564 27.505 1.00 96.31 86 ALA A C 1
ATOM 660 O O . ALA A 1 86 ? -7.536 -6.549 27.374 1.00 96.31 86 ALA A O 1
ATOM 661 N N . LEU A 1 87 ? -9.527 -7.301 26.695 1.00 96.31 87 LEU A N 1
ATOM 662 C CA . LEU A 1 87 ? -8.991 -8.027 25.538 1.00 96.31 87 LEU A CA 1
ATOM 663 C C . LEU A 1 87 ? -8.747 -7.090 24.354 1.00 96.31 87 LEU A C 1
ATOM 665 O O . LEU A 1 87 ? -7.787 -7.300 23.618 1.00 96.31 87 LEU A O 1
ATOM 669 N N . VAL A 1 88 ? -9.575 -6.054 24.188 1.00 94.88 88 VAL A N 1
ATOM 670 C CA . VAL A 1 88 ? -9.337 -4.994 23.196 1.00 94.88 88 VAL A CA 1
ATOM 671 C C . VAL A 1 88 ? -7.995 -4.322 23.479 1.00 94.88 88 VAL A C 1
ATOM 673 O O . VAL A 1 88 ? -7.176 -4.217 22.570 1.00 94.88 88 VAL A O 1
ATOM 676 N N . ASP A 1 89 ? -7.718 -3.973 24.738 1.00 93.06 89 ASP A N 1
ATOM 677 C CA . ASP A 1 89 ? -6.443 -3.360 25.131 1.00 93.06 89 ASP A CA 1
ATOM 678 C C . ASP A 1 89 ? -5.243 -4.258 24.795 1.00 93.06 89 ASP A C 1
ATOM 680 O O . ASP A 1 89 ? -4.253 -3.794 24.224 1.00 93.06 89 ASP A O 1
ATOM 684 N N . LEU A 1 90 ? -5.338 -5.559 25.095 1.00 95.12 90 LEU A N 1
ATOM 685 C CA . LEU A 1 90 ? -4.283 -6.526 24.773 1.00 95.12 90 LEU A CA 1
ATOM 686 C C . LEU A 1 90 ? -4.081 -6.686 23.259 1.00 95.12 90 LEU A C 1
ATOM 688 O O . LEU A 1 90 ? -2.941 -6.772 22.802 1.00 95.12 90 LEU A O 1
ATOM 692 N N . LEU A 1 91 ? -5.163 -6.698 22.474 1.00 93.56 91 LEU A N 1
ATOM 693 C CA . LEU A 1 91 ? -5.088 -6.771 21.012 1.00 93.56 91 LEU A CA 1
ATOM 694 C C . LEU A 1 91 ? -4.445 -5.518 20.415 1.00 93.56 91 LEU A C 1
ATOM 696 O O . LEU A 1 91 ? -3.600 -5.638 19.532 1.00 93.56 91 LEU A O 1
ATOM 700 N N . VAL A 1 92 ? -4.800 -4.329 20.909 1.00 91.94 92 VAL A N 1
ATOM 701 C CA . VAL A 1 92 ? -4.192 -3.065 20.468 1.00 91.94 92 VAL A CA 1
ATOM 702 C C . VAL A 1 92 ? -2.702 -3.042 20.804 1.00 91.94 92 VAL A C 1
ATOM 704 O O . VAL A 1 92 ? -1.894 -2.727 19.936 1.00 91.94 92 VAL A O 1
ATOM 707 N N . GLN A 1 93 ? -2.308 -3.445 22.016 1.00 92.19 93 GLN A N 1
ATOM 708 C CA . GLN A 1 93 ? -0.894 -3.532 22.402 1.00 92.19 93 GLN A CA 1
ATOM 709 C C . GLN A 1 93 ? -0.105 -4.494 21.506 1.00 92.19 93 GLN A C 1
ATOM 711 O O . GLN A 1 93 ? 0.983 -4.149 21.042 1.00 92.19 93 GLN A O 1
ATOM 716 N N . ALA A 1 94 ? -0.654 -5.680 21.230 1.00 92.69 94 ALA A N 1
ATOM 717 C CA . ALA A 1 94 ? -0.033 -6.645 20.328 1.00 92.69 94 ALA A CA 1
ATOM 718 C C . ALA A 1 94 ? 0.072 -6.094 18.896 1.00 92.69 94 ALA A C 1
ATOM 720 O O . ALA A 1 94 ? 1.122 -6.216 18.267 1.00 92.69 94 ALA A O 1
ATOM 721 N N . ALA A 1 95 ? -0.976 -5.429 18.399 1.00 90.12 95 ALA A N 1
ATOM 722 C CA . ALA A 1 95 ? -0.968 -4.795 17.085 1.00 90.12 95 ALA A CA 1
ATOM 723 C C . ALA A 1 95 ? 0.120 -3.715 16.983 1.00 90.12 95 ALA A C 1
ATOM 725 O O . ALA A 1 95 ? 0.855 -3.701 16.000 1.00 90.12 95 ALA A O 1
ATOM 726 N N . SER A 1 96 ? 0.298 -2.873 18.007 1.00 87.56 96 SER A N 1
ATOM 727 C CA . SER A 1 96 ? 1.399 -1.900 18.067 1.00 87.56 96 SER A CA 1
ATOM 728 C C . SER A 1 96 ? 2.771 -2.560 18.026 1.00 87.56 96 SER A C 1
ATOM 730 O O . SER A 1 96 ? 3.668 -2.075 17.344 1.00 87.56 96 SER A O 1
ATOM 732 N N . GLN A 1 97 ? 2.953 -3.671 18.741 1.00 88.56 97 GLN A N 1
ATOM 733 C CA . GLN A 1 97 ? 4.233 -4.379 18.761 1.00 88.56 97 GLN A CA 1
ATOM 734 C C . GLN A 1 97 ? 4.564 -5.019 17.408 1.00 88.56 97 GLN A C 1
ATOM 736 O O . GLN A 1 97 ? 5.718 -4.994 16.991 1.00 88.56 97 GLN A O 1
ATOM 741 N N . ILE A 1 98 ? 3.563 -5.572 16.720 1.00 86.81 98 ILE A N 1
ATOM 742 C CA . ILE A 1 98 ? 3.747 -6.270 15.441 1.00 86.81 98 ILE A CA 1
ATOM 743 C C . ILE A 1 98 ? 3.834 -5.279 14.268 1.00 86.81 98 ILE A C 1
ATOM 745 O O . ILE A 1 98 ? 4.644 -5.473 13.364 1.00 86.81 98 ILE A O 1
ATOM 749 N N . HIS A 1 99 ? 3.022 -4.216 14.274 1.00 84.12 99 HIS A N 1
ATOM 750 C CA . HIS A 1 99 ? 2.841 -3.305 13.135 1.00 84.12 99 HIS A CA 1
ATOM 751 C C . HIS A 1 99 ? 3.406 -1.891 13.339 1.00 84.12 99 HIS A C 1
ATOM 753 O O . HIS A 1 99 ? 3.406 -1.111 12.394 1.00 84.12 99 HIS A O 1
ATOM 759 N N . GLY A 1 100 ? 3.907 -1.539 14.527 1.00 81.00 100 GLY A N 1
ATOM 760 C CA . GLY A 1 100 ? 4.398 -0.184 14.828 1.00 81.00 100 GLY A CA 1
ATOM 761 C C . GLY A 1 100 ? 5.772 0.171 14.238 1.00 81.00 100 GLY A C 1
ATOM 762 O O . GLY A 1 100 ? 6.261 1.287 14.442 1.00 81.00 100 GLY A O 1
ATOM 763 N N . GLY A 1 101 ? 6.416 -0.770 13.541 1.00 79.94 101 GLY A N 1
ATOM 764 C CA . GLY A 1 101 ? 7.686 -0.560 12.846 1.00 79.94 101 GLY A CA 1
ATOM 765 C C . GLY A 1 101 ? 7.547 0.276 11.569 1.00 79.94 101 GLY A C 1
ATOM 766 O O . GLY A 1 101 ? 6.451 0.519 11.074 1.00 79.94 101 GLY A O 1
ATOM 767 N N . THR A 1 102 ? 8.676 0.712 11.011 1.00 78.19 102 THR A N 1
ATOM 768 C CA . THR A 1 102 ? 8.698 1.405 9.714 1.00 78.19 102 THR A CA 1
ATOM 769 C C . THR A 1 102 ? 8.587 0.411 8.566 1.00 78.19 102 THR A C 1
ATOM 771 O O . THR A 1 102 ? 9.356 -0.550 8.513 1.00 78.19 102 THR A O 1
ATOM 774 N N . GLY A 1 103 ? 7.685 0.684 7.627 1.00 82.81 103 GLY A N 1
ATOM 775 C CA . GLY A 1 103 ? 7.604 -0.002 6.335 1.00 82.81 103 GLY A CA 1
ATOM 776 C C . GLY A 1 103 ? 8.016 0.926 5.195 1.00 82.81 103 GLY A C 1
ATOM 777 O O . GLY A 1 103 ? 8.441 2.056 5.427 1.00 82.81 103 GLY A O 1
ATOM 778 N N . TRP A 1 104 ? 7.841 0.493 3.948 1.00 86.31 104 TRP A N 1
ATOM 779 C CA . TRP A 1 104 ? 8.128 1.357 2.791 1.00 86.31 104 TRP A CA 1
ATOM 780 C C . TRP A 1 104 ? 7.227 2.594 2.716 1.00 86.31 104 TRP A C 1
ATOM 782 O O . TRP A 1 104 ? 7.638 3.632 2.202 1.00 86.31 104 TRP A O 1
ATOM 792 N N . PHE A 1 105 ? 5.998 2.476 3.225 1.00 84.50 105 PHE A N 1
ATOM 793 C CA . PHE A 1 105 ? 5.012 3.559 3.243 1.00 84.50 105 PHE A CA 1
ATOM 794 C C . PHE A 1 105 ? 4.704 4.075 4.651 1.00 84.50 105 PHE A C 1
ATOM 796 O O . PHE A 1 105 ? 4.329 5.235 4.798 1.00 84.50 105 PHE A O 1
ATOM 803 N N . GLN A 1 106 ? 4.829 3.220 5.671 1.00 78.06 106 GLN A N 1
ATOM 804 C CA . GLN A 1 106 ? 4.435 3.537 7.044 1.00 78.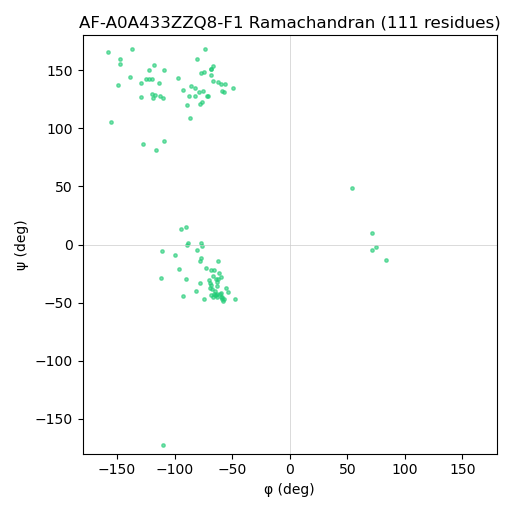06 106 GLN A CA 1
ATOM 805 C C . GLN A 1 106 ? 5.614 4.088 7.844 1.00 78.06 106 GLN A C 1
ATOM 807 O O . GLN A 1 106 ? 6.700 3.504 7.854 1.00 78.06 106 GLN A O 1
ATOM 812 N N . GLN A 1 107 ? 5.383 5.186 8.554 1.00 74.44 107 GLN A N 1
ATOM 813 C CA . GLN A 1 107 ? 6.319 5.743 9.524 1.00 74.44 107 GLN A CA 1
ATOM 814 C C . GLN A 1 107 ? 6.239 4.992 10.857 1.00 74.44 107 GLN A C 1
ATOM 816 O O . GLN A 1 107 ? 5.242 4.342 11.175 1.00 74.44 107 GLN A O 1
ATOM 821 N N . GLN A 1 108 ? 7.294 5.108 11.664 1.00 73.50 108 GLN A N 1
ATOM 822 C CA . GLN A 1 108 ? 7.311 4.522 13.000 1.00 73.50 108 GLN A CA 1
ATOM 823 C C . GLN A 1 108 ? 6.161 5.088 13.839 1.00 73.50 108 GLN A C 1
ATOM 825 O O . GLN A 1 108 ? 5.971 6.302 13.889 1.00 73.50 108 GLN A O 1
ATOM 830 N N . GLY A 1 109 ? 5.414 4.211 14.511 1.00 66.12 109 GLY A N 1
ATOM 831 C CA . GLY A 1 109 ? 4.285 4.617 15.351 1.00 66.12 109 GLY A CA 1
ATOM 832 C C . GLY A 1 109 ? 3.055 5.105 14.581 1.00 66.12 109 GLY A C 1
ATOM 833 O O . GLY A 1 109 ? 2.128 5.611 15.202 1.00 66.12 109 GLY A O 1
ATOM 834 N N . GLN A 1 110 ? 3.021 4.946 13.252 1.00 72.50 110 GLN A N 1
ATOM 835 C CA . GLN A 1 110 ? 1.830 5.240 12.451 1.00 72.50 110 GLN A CA 1
ATOM 836 C C . GLN A 1 110 ? 0.721 4.189 12.636 1.00 72.50 110 GLN A C 1
ATOM 838 O O . GLN A 1 110 ? -0.443 4.484 12.377 1.00 72.50 110 GLN A O 1
ATOM 843 N N . PHE A 1 111 ? 1.072 2.986 13.107 1.00 69.62 111 PHE A N 1
ATOM 844 C CA . PHE A 1 111 ? 0.130 1.938 13.496 1.00 69.62 111 PHE A CA 1
ATOM 845 C C . PHE A 1 111 ? 0.289 1.551 14.974 1.00 69.62 111 PHE A C 1
ATOM 847 O O . PHE A 1 111 ? 1.424 1.439 15.453 1.00 69.62 111 PHE A O 1
ATOM 854 N N . PRO A 1 112 ? -0.825 1.259 15.674 1.00 63.81 112 PRO A N 1
ATOM 855 C CA . PRO A 1 112 ? -2.221 1.354 15.234 1.00 63.81 112 PRO A CA 1
ATOM 856 C C . PRO A 1 112 ? -2.710 2.816 15.184 1.00 63.81 112 PRO A C 1
ATOM 858 O O . PRO A 1 112 ? -2.241 3.644 15.961 1.00 63.81 112 PRO A O 1
ATOM 861 N N . SER A 1 113 ? -3.629 3.117 14.257 1.00 63.38 113 SER A N 1
ATOM 862 C CA . SER A 1 113 ? -4.208 4.453 14.011 1.00 63.38 113 SER A CA 1
ATOM 863 C C . SER A 1 113 ? -5.643 4.577 14.500 1.00 63.38 113 SER A C 1
ATOM 865 O O . SER A 1 113 ? -6.398 3.612 14.229 1.00 63.38 113 SER A O 1
#

Secondary structure (DSSP, 8-state):
--SSS-S-----S-TTSHHHHHHHHSTT--PPP-TTHHHHHHH-TTEEEEEE-TTSSBTTTTBSSS-EEEEEEPP-----TTS-HHHHHHHHHHHHHHH-S--SSPPTT----

Foldseek 3Di:
DVVPPDDDDDDQDACPDPVNLCQLPDPPRDDDADPCQVVCCVVPVQKDWFKQAFCPSHVVVRRVVGIGIDIHGDDDDDDDPPDDVVVVVVVQVVFCVVPQPDGSGDDRNNPPD

Nearest PDB structures (foldseek):
  3qcf-assembly2_B  TM=4.378E-01  e=9.721E+00  Homo sapiens

Radius of gyration: 17.17 Å; Cα contacts (8 Å, |Δi|>4): 124; chains: 1; bounding box: 42×29×50 Å

pLDDT: mean 90.34, std 7.32, range [63.38, 97.62]

Mean predicted aligned error: 4.56 Å

Solvent-accessible surface area (backbone atoms only — not comparable to full-atom values): 7099 Å² total; per-residue (Å²): 86,92,85,68,85,44,94,76,86,88,81,94,72,66,70,84,39,70,70,48,45,50,48,77,68,35,86,94,55,76,88,80,64,35,92,57,24,67,62,47,27,76,75,38,76,63,34,41,68,44,62,49,55,50,19,71,82,34,60,92,79,37,29,44,83,49,69,32,40,34,73,41,72,68,88,77,91,83,78,64,92,84,59,57,66,74,55,53,54,52,50,52,54,50,45,30,71,74,51,20,54,67,55,93,80,44,52,68,62,57,32,74,121

Organism: NCBI:txid2133766